Protein AF-A0A1H9I2S8-F1 (afdb_monomer_lite)

Radius of gyration: 14.62 Å; chains: 1; bounding box: 31×44×28 Å

Foldseek 3Di:
DPPPPDDDEDPDPVLDDVVLDLVVLQVVQVVVVVVPDDHQDVDPVSSVVSSVVVSCVRHVPPPVVVVVVD

Structure (mmCIF, N/CA/C/O backbone):
data_AF-A0A1H9I2S8-F1
#
_entry.id   AF-A0A1H9I2S8-F1
#
loop_
_atom_site.group_PDB
_atom_site.id
_atom_site.type_symbol
_atom_site.label_atom_id
_atom_site.label_alt_id
_atom_site.label_comp_id
_atom_site.label_asym_id
_atom_site.label_entity_id
_atom_site.label_seq_id
_atom_site.pdbx_PDB_ins_code
_atom_site.Cartn_x
_atom_site.Cartn_y
_atom_site.Cartn_z
_atom_site.occupancy
_atom_site.B_iso_or_equiv
_atom_site.auth_seq_id
_atom_site.auth_comp_id
_atom_site.auth_asym_id
_atom_site.auth_atom_id
_atom_site.pdbx_PDB_model_num
ATOM 1 N N . MET A 1 1 ? 0.439 -31.310 -6.545 1.00 48.72 1 MET A N 1
ATOM 2 C CA . MET A 1 1 ? 1.300 -30.120 -6.673 1.00 48.72 1 MET A CA 1
ATOM 3 C C . MET A 1 1 ? 0.986 -29.228 -5.492 1.00 48.72 1 MET A C 1
ATOM 5 O O . MET A 1 1 ? -0.179 -29.156 -5.130 1.00 48.72 1 MET A O 1
ATOM 9 N N . ASP A 1 2 ? 1.989 -28.644 -4.842 1.00 59.78 2 ASP A N 1
ATOM 10 C CA . ASP A 1 2 ? 1.747 -27.621 -3.820 1.00 59.78 2 ASP A CA 1
ATOM 11 C C . ASP A 1 2 ? 1.315 -26.350 -4.572 1.00 59.78 2 ASP A C 1
ATOM 13 O O . ASP A 1 2 ? 2.142 -25.559 -5.015 1.00 59.78 2 ASP A O 1
ATOM 17 N N . GLU A 1 3 ? 0.020 -26.254 -4.880 1.00 65.94 3 GLU A N 1
ATOM 18 C CA . GLU A 1 3 ? -0.577 -25.256 -5.780 1.00 65.94 3 GLU A CA 1
ATOM 19 C C . GLU A 1 3 ? -0.809 -23.933 -5.038 1.00 65.94 3 GLU A C 1
ATOM 21 O O . GLU A 1 3 ? -1.876 -23.323 -5.082 1.00 65.94 3 GLU A O 1
ATOM 26 N N . ARG A 1 4 ? 0.194 -23.496 -4.273 1.00 63.53 4 ARG A N 1
ATOM 27 C CA . ARG A 1 4 ? 0.130 -22.202 -3.602 1.00 63.53 4 ARG A CA 1
ATOM 28 C C . ARG A 1 4 ? 0.261 -21.129 -4.666 1.00 63.53 4 ARG A C 1
ATOM 30 O O . ARG A 1 4 ? 1.300 -21.015 -5.311 1.00 63.53 4 ARG A O 1
ATOM 37 N N . SER A 1 5 ? -0.755 -20.279 -4.779 1.00 66.88 5 SER A N 1
ATOM 38 C CA . SER A 1 5 ? -0.693 -19.069 -5.608 1.00 66.88 5 SER A CA 1
ATOM 39 C C . SER A 1 5 ? 0.392 -18.080 -5.143 1.00 66.88 5 SER A C 1
ATOM 41 O O . SER A 1 5 ? 0.672 -17.109 -5.837 1.00 66.88 5 SER A O 1
ATOM 43 N N . TYR A 1 6 ? 0.999 -18.323 -3.975 1.00 59.16 6 TYR A N 1
ATOM 44 C CA . TYR A 1 6 ? 2.053 -17.525 -3.355 1.00 59.16 6 TYR A CA 1
ATOM 45 C C . TYR A 1 6 ? 3.168 -18.469 -2.883 1.00 59.16 6 TYR A C 1
ATOM 47 O O . TYR A 1 6 ? 2.935 -19.325 -2.027 1.00 59.16 6 TYR A O 1
ATOM 55 N N . PRO A 1 7 ? 4.375 -18.335 -3.455 1.00 64.19 7 PRO A N 1
ATOM 56 C CA . PRO A 1 7 ? 5.270 -17.284 -2.971 1.00 64.19 7 PRO A CA 1
ATOM 57 C C . PRO A 1 7 ? 5.658 -16.281 -4.068 1.00 64.19 7 PRO A C 1
ATOM 59 O O . PRO A 1 7 ? 6.310 -16.643 -5.050 1.00 64.19 7 PRO A O 1
ATOM 62 N N . ILE A 1 8 ? 5.283 -15.005 -3.893 1.00 71.69 8 ILE A N 1
ATOM 63 C CA . ILE A 1 8 ? 5.733 -13.937 -4.795 1.00 71.69 8 ILE A CA 1
ATOM 64 C C . ILE A 1 8 ? 7.221 -13.692 -4.545 1.00 71.69 8 ILE A C 1
ATOM 66 O O . ILE A 1 8 ? 7.621 -13.268 -3.466 1.00 71.69 8 ILE A O 1
ATOM 70 N N . LYS A 1 9 ? 8.038 -13.949 -5.565 1.00 71.31 9 LYS A N 1
ATOM 71 C CA . LYS A 1 9 ? 9.445 -13.551 -5.579 1.00 71.31 9 LYS A CA 1
ATOM 72 C C . LYS A 1 9 ? 9.551 -12.091 -5.997 1.00 71.31 9 LYS A C 1
ATOM 74 O O . LYS A 1 9 ? 8.783 -11.644 -6.850 1.00 71.31 9 LYS A O 1
ATOM 79 N N . LEU A 1 10 ? 10.512 -11.381 -5.415 1.00 71.19 10 LEU A N 1
ATOM 80 C CA . LEU A 1 10 ? 10.870 -10.052 -5.881 1.00 71.19 10 LEU A CA 1
ATOM 81 C C . LEU A 1 10 ? 11.306 -10.147 -7.350 1.00 71.19 10 LEU A C 1
ATOM 83 O O . LEU A 1 10 ? 12.194 -10.933 -7.682 1.00 71.19 10 LEU A O 1
ATOM 87 N N . THR A 1 11 ? 10.627 -9.402 -8.219 1.00 66.56 11 THR A N 1
ATOM 88 C CA . THR A 1 11 ? 10.862 -9.449 -9.670 1.00 66.56 11 THR A CA 1
ATOM 89 C C . THR A 1 11 ? 12.006 -8.527 -10.093 1.00 66.56 11 THR A C 1
ATOM 91 O O . THR A 1 11 ? 12.633 -8.793 -11.114 1.00 66.56 11 THR A O 1
ATOM 94 N N . ASP A 1 12 ? 12.295 -7.488 -9.300 1.00 69.12 12 ASP A N 1
ATOM 95 C CA . ASP A 1 12 ? 13.310 -6.471 -9.580 1.00 69.12 12 ASP A CA 1
ATOM 96 C C . ASP A 1 12 ? 14.257 -6.282 -8.372 1.00 69.12 12 ASP A C 1
ATOM 98 O O . ASP A 1 12 ? 13.795 -5.928 -7.282 1.00 69.12 12 ASP A O 1
ATOM 102 N N . PRO A 1 13 ? 15.571 -6.528 -8.523 1.00 64.81 13 PRO A N 1
ATOM 103 C CA . PRO A 1 13 ? 16.547 -6.350 -7.44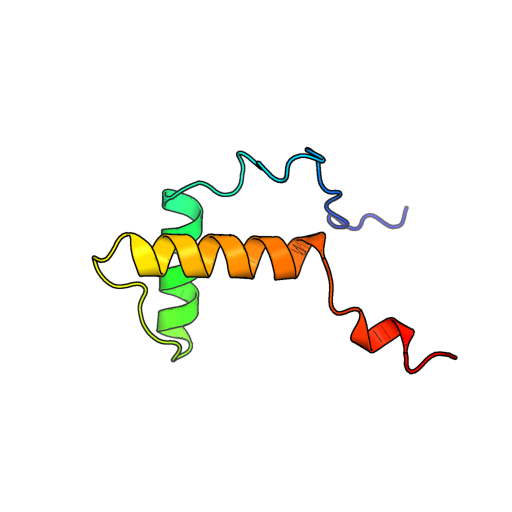9 1.0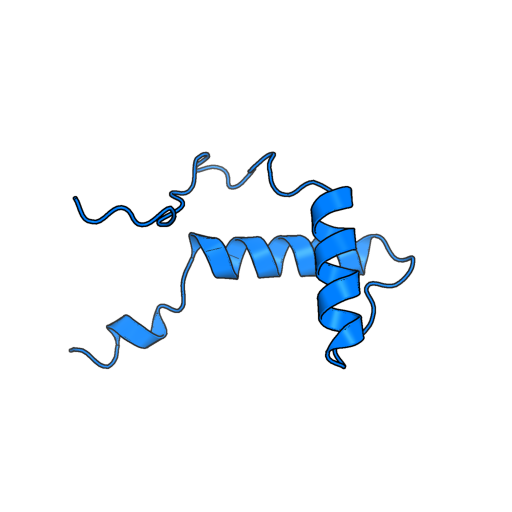0 64.81 13 PRO A CA 1
ATOM 104 C C . PRO A 1 13 ? 16.768 -4.885 -7.034 1.00 64.81 13 PRO A C 1
ATOM 106 O O . PRO A 1 13 ? 17.223 -4.659 -5.913 1.00 64.81 13 PRO A O 1
ATOM 109 N N . ASP A 1 14 ? 16.424 -3.911 -7.881 1.00 69.25 14 ASP A N 1
ATOM 110 C CA . ASP A 1 14 ? 16.509 -2.476 -7.582 1.00 69.25 14 ASP A CA 1
ATOM 111 C C . ASP A 1 14 ? 15.294 -1.977 -6.776 1.00 69.25 14 ASP A C 1
ATOM 113 O O . ASP A 1 14 ? 15.256 -0.835 -6.313 1.00 69.25 14 ASP A O 1
ATOM 117 N N . GLY A 1 15 ? 14.324 -2.862 -6.530 1.00 65.75 15 GLY A N 1
ATOM 118 C CA . GLY A 1 15 ? 13.210 -2.640 -5.615 1.00 65.75 15 GLY A CA 1
ATOM 119 C C . GLY A 1 15 ? 12.025 -1.882 -6.202 1.00 65.75 15 GLY A C 1
ATOM 120 O O . GLY A 1 15 ? 11.149 -1.461 -5.444 1.00 65.75 15 GLY A O 1
ATOM 121 N N . ASP A 1 16 ? 11.972 -1.737 -7.526 1.00 72.25 16 ASP A N 1
ATOM 122 C CA . ASP A 1 16 ? 10.803 -1.215 -8.226 1.00 72.25 16 ASP A CA 1
ATOM 123 C C . ASP A 1 16 ? 9.909 -2.374 -8.693 1.00 72.25 16 ASP A C 1
ATOM 125 O O . ASP A 1 16 ? 10.290 -3.196 -9.522 1.00 72.25 16 ASP A O 1
ATOM 129 N N . ASP A 1 17 ? 8.704 -2.481 -8.133 1.00 83.69 17 ASP A N 1
ATOM 130 C CA . ASP A 1 17 ? 7.724 -3.473 -8.570 1.00 83.69 17 ASP A CA 1
ATOM 131 C C . ASP A 1 17 ? 6.468 -2.765 -9.086 1.00 83.69 17 ASP A C 1
ATOM 133 O O . ASP A 1 17 ? 5.715 -2.190 -8.289 1.00 83.69 17 ASP A O 1
ATOM 137 N N . PRO A 1 18 ? 6.170 -2.858 -10.397 1.00 85.50 18 PRO A N 1
ATOM 138 C CA . PRO A 1 18 ? 5.081 -2.110 -11.018 1.00 85.50 18 PRO A CA 1
ATOM 139 C C . PRO A 1 18 ? 3.694 -2.526 -10.514 1.00 85.50 18 PRO A C 1
ATOM 141 O O . PRO A 1 18 ? 2.710 -1.845 -10.798 1.00 85.50 18 PRO A O 1
ATOM 144 N N . ARG A 1 19 ? 3.579 -3.626 -9.756 1.00 86.38 19 ARG A N 1
ATOM 145 C CA . ARG A 1 19 ? 2.327 -4.019 -9.095 1.00 86.38 19 ARG A CA 1
ATOM 146 C C . ARG A 1 19 ? 1.954 -3.076 -7.951 1.00 86.38 19 ARG A C 1
ATOM 148 O O . ARG A 1 19 ? 0.771 -2.954 -7.639 1.00 86.38 19 ARG A O 1
ATOM 155 N N . PHE A 1 20 ? 2.920 -2.369 -7.361 1.00 88.12 20 PHE A N 1
ATOM 156 C CA . PHE A 1 20 ? 2.705 -1.381 -6.299 1.00 88.12 20 PHE A CA 1
ATOM 157 C C . PHE A 1 20 ? 2.254 -0.034 -6.871 1.00 88.12 20 PHE A C 1
ATOM 159 O O . PHE A 1 20 ? 2.880 1.005 -6.674 1.00 88.12 20 PHE A O 1
ATOM 166 N N . THR A 1 21 ? 1.146 -0.056 -7.604 1.00 90.94 21 THR A N 1
ATOM 167 C CA . THR A 1 21 ? 0.549 1.154 -8.173 1.00 90.94 21 THR A CA 1
ATOM 168 C C . THR A 1 21 ? -0.094 2.021 -7.088 1.00 90.94 21 THR A C 1
ATOM 170 O O . THR A 1 21 ? -0.532 1.520 -6.052 1.00 90.94 21 THR A O 1
ATOM 173 N N . PHE A 1 22 ? -0.236 3.324 -7.352 1.00 89.12 22 PHE A N 1
ATOM 174 C CA . PHE A 1 22 ? -0.973 4.232 -6.463 1.00 89.12 22 PHE A CA 1
ATOM 175 C C . PHE A 1 22 ? -2.406 3.742 -6.182 1.00 89.12 22 PHE A C 1
ATOM 177 O O . PHE A 1 22 ? -2.846 3.769 -5.036 1.00 89.12 22 PHE A O 1
ATOM 184 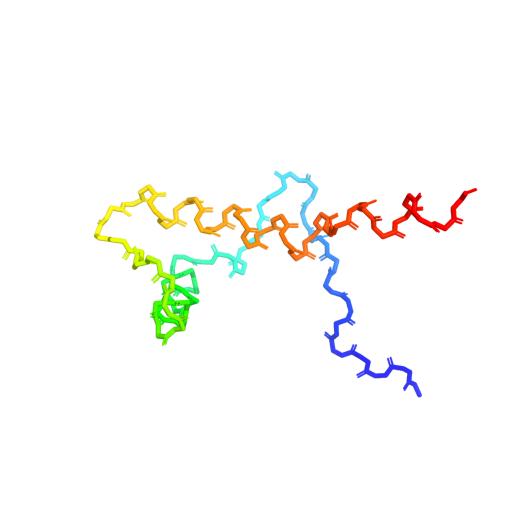N N . GLY A 1 23 ? -3.113 3.253 -7.211 1.00 90.88 23 GLY A N 1
ATOM 185 C CA . GLY A 1 23 ? -4.475 2.726 -7.070 1.00 90.88 23 GLY A CA 1
ATOM 186 C C . GLY A 1 23 ? -4.538 1.511 -6.145 1.00 90.88 23 GLY A C 1
ATOM 187 O O . GLY A 1 23 ? -5.357 1.483 -5.234 1.00 90.88 23 GLY A O 1
ATOM 188 N N . PHE A 1 24 ? -3.608 0.566 -6.305 1.00 92.50 24 PHE A N 1
ATOM 189 C CA . PHE A 1 24 ? -3.499 -0.590 -5.413 1.00 92.50 24 PHE A CA 1
ATOM 190 C C . PHE A 1 24 ? -3.254 -0.172 -3.955 1.00 92.50 24 PHE A C 1
ATOM 192 O O . PHE A 1 24 ? -3.922 -0.651 -3.041 1.00 92.50 24 PHE A O 1
ATOM 199 N N . VAL A 1 25 ? -2.322 0.755 -3.726 1.00 92.94 25 VAL A N 1
ATOM 200 C CA . VAL A 1 25 ? -2.012 1.256 -2.378 1.00 92.94 25 VAL A CA 1
ATOM 201 C C . VAL A 1 25 ? -3.224 1.953 -1.754 1.00 92.94 25 VAL A C 1
ATOM 203 O O . VAL A 1 25 ? -3.502 1.748 -0.573 1.00 92.94 25 VAL A O 1
ATOM 206 N N . HIS A 1 26 ? -3.973 2.727 -2.542 1.00 92.44 26 HIS A N 1
ATOM 207 C CA . HIS A 1 26 ? -5.210 3.368 -2.099 1.00 92.44 26 HIS A CA 1
ATOM 208 C C . HIS A 1 26 ? -6.269 2.333 -1.682 1.00 92.44 26 HIS A C 1
ATOM 210 O O . HIS A 1 26 ? -6.814 2.426 -0.584 1.00 92.44 26 HIS A O 1
ATOM 216 N N . GLU A 1 27 ? -6.515 1.306 -2.500 1.00 94.25 27 GLU A N 1
ATOM 217 C CA . GLU A 1 27 ? -7.473 0.229 -2.197 1.00 94.25 27 GLU A CA 1
ATOM 218 C C . GLU A 1 27 ? -7.106 -0.537 -0.917 1.00 94.25 27 GLU A C 1
ATOM 220 O O . GLU A 1 27 ? -7.960 -0.783 -0.061 1.00 94.25 27 GLU A O 1
ATOM 225 N N . VAL A 1 28 ? -5.826 -0.876 -0.737 1.00 94.88 28 VAL A N 1
ATOM 226 C CA . VAL A 1 28 ? -5.350 -1.504 0.506 1.00 94.88 28 VAL A CA 1
ATOM 227 C C . VAL A 1 28 ? -5.547 -0.564 1.695 1.00 94.88 28 VAL A C 1
ATOM 229 O O . VAL A 1 28 ? -5.987 -0.991 2.763 1.00 94.88 28 VAL A O 1
ATOM 232 N N . GLY A 1 29 ? -5.279 0.725 1.503 1.00 94.00 29 GLY A N 1
ATOM 233 C CA . GLY A 1 29 ? -5.543 1.779 2.471 1.00 94.00 29 GLY A CA 1
ATOM 234 C C . GLY A 1 29 ? -6.990 1.825 2.956 1.00 94.00 29 GLY A C 1
ATOM 235 O O . GLY A 1 29 ? -7.246 1.878 4.162 1.00 94.00 29 GLY A O 1
ATOM 236 N N . GLU A 1 30 ? -7.950 1.751 2.035 1.00 94.12 30 GLU A N 1
ATOM 237 C CA . GLU A 1 30 ? -9.375 1.692 2.370 1.00 94.12 30 GLU A CA 1
ATOM 238 C C . GLU A 1 30 ? -9.724 0.448 3.195 1.00 94.12 30 GLU A C 1
ATOM 240 O O . GLU A 1 30 ? -10.505 0.535 4.146 1.00 94.12 30 GLU A O 1
ATOM 245 N N . VAL A 1 31 ? -9.140 -0.710 2.868 1.00 96.31 31 VAL A N 1
ATOM 246 C CA . VAL A 1 31 ? -9.324 -1.945 3.647 1.00 96.31 31 VAL A CA 1
ATOM 247 C C . VAL A 1 31 ? -8.772 -1.778 5.061 1.00 96.31 31 VAL A C 1
ATOM 249 O O . VAL A 1 31 ? -9.486 -2.043 6.026 1.00 96.31 31 VAL A O 1
ATOM 252 N N . LEU A 1 32 ? -7.540 -1.286 5.209 1.00 94.25 32 LEU A N 1
ATOM 253 C CA . LEU A 1 32 ? -6.929 -1.050 6.519 1.00 94.25 32 LEU A CA 1
ATOM 254 C C . LEU A 1 32 ? -7.770 -0.081 7.361 1.00 94.25 32 LEU A C 1
ATOM 256 O O . LEU A 1 32 ? -8.050 -0.351 8.530 1.00 94.25 32 LEU A O 1
ATOM 260 N N . THR A 1 33 ? -8.264 0.994 6.747 1.00 94.75 33 THR A N 1
ATOM 261 C CA . THR A 1 33 ? -9.134 1.978 7.407 1.00 94.75 33 THR A CA 1
ATOM 262 C C . THR A 1 33 ? -10.411 1.332 7.945 1.00 94.75 33 THR A C 1
ATOM 264 O O . THR A 1 33 ? -10.798 1.574 9.089 1.00 94.75 33 THR A O 1
ATOM 267 N N . LYS A 1 34 ? -11.044 0.443 7.165 1.00 96.75 34 LYS A N 1
ATOM 268 C CA . LYS A 1 34 ? -12.235 -0.314 7.600 1.00 96.75 34 LYS A CA 1
ATOM 269 C C . LYS A 1 34 ? -11.963 -1.211 8.809 1.00 96.75 34 LYS A C 1
ATOM 271 O O . LYS A 1 34 ? -12.890 -1.512 9.557 1.00 96.75 34 LYS A O 1
ATOM 276 N N . HIS A 1 35 ? -10.713 -1.611 9.020 1.00 96.62 35 HIS A N 1
ATOM 277 C CA . HIS A 1 35 ? -10.284 -2.413 10.164 1.00 96.62 35 HIS A CA 1
ATOM 278 C C . HIS A 1 35 ? -9.716 -1.581 11.328 1.00 96.62 35 HIS A C 1
ATOM 280 O O . HIS A 1 35 ? -9.175 -2.150 12.274 1.00 96.62 35 HIS A O 1
ATOM 286 N N . GLY A 1 36 ? -9.876 -0.252 11.302 1.00 94.81 36 GLY A N 1
ATOM 287 C CA . GLY A 1 36 ? -9.511 0.637 12.409 1.00 94.81 36 GLY A CA 1
ATOM 288 C C . GLY A 1 36 ? -8.081 1.173 12.361 1.00 94.81 36 GLY A C 1
ATOM 289 O O . GLY A 1 36 ? -7.644 1.813 13.317 1.00 94.81 36 GLY A O 1
ATOM 290 N N . PHE A 1 37 ? -7.353 0.946 11.266 1.00 92.12 37 PHE A N 1
ATOM 291 C CA . PHE A 1 37 ? -6.089 1.640 11.029 1.00 92.12 37 PHE A CA 1
ATOM 292 C C . PHE A 1 37 ? -6.339 3.097 10.608 1.00 92.12 37 PHE A C 1
ATOM 294 O O . PHE A 1 37 ? -7.424 3.423 10.116 1.00 92.12 37 PHE A O 1
ATOM 301 N N . PRO A 1 38 ? -5.346 3.989 10.776 1.00 89.25 38 PRO A N 1
ATOM 302 C CA . PRO A 1 38 ? -5.423 5.337 10.233 1.00 89.25 38 PRO A CA 1
ATOM 303 C C . PRO A 1 38 ? -5.680 5.318 8.725 1.00 89.25 38 PRO A C 1
ATOM 305 O O . PRO A 1 38 ? -5.118 4.496 8.000 1.00 89.25 38 PRO A O 1
ATOM 308 N N . GLY A 1 39 ? -6.512 6.250 8.261 1.00 85.12 39 GLY A N 1
ATOM 309 C CA . GLY A 1 39 ? -6.733 6.445 6.836 1.00 85.12 39 GLY A CA 1
ATOM 310 C C . GLY A 1 39 ? -5.470 6.921 6.135 1.00 85.12 39 GLY A C 1
ATOM 311 O O . GLY A 1 39 ? -4.717 7.728 6.680 1.00 85.12 39 GLY A O 1
ATOM 312 N N . VAL A 1 40 ? -5.270 6.453 4.906 1.00 81.88 40 VAL A N 1
ATOM 313 C CA . VAL A 1 40 ? -4.295 7.058 3.996 1.00 81.88 40 VAL A CA 1
ATOM 314 C C . VAL A 1 40 ? -4.892 8.407 3.610 1.00 81.88 40 VAL A C 1
ATOM 316 O O . VAL A 1 40 ? -5.902 8.466 2.910 1.00 81.88 40 VAL A O 1
ATOM 319 N N . GLY A 1 41 ? -4.385 9.493 4.195 1.00 72.44 41 GLY A N 1
ATOM 320 C CA . GLY A 1 41 ? -4.954 10.818 3.985 1.00 72.44 41 GLY A CA 1
ATOM 321 C C . GLY A 1 41 ? -4.819 11.267 2.529 1.00 72.44 41 GLY A C 1
ATOM 322 O O . GLY A 1 41 ? -4.194 10.613 1.701 1.00 72.44 41 GLY A O 1
ATOM 323 N N . GLN A 1 42 ? -5.302 12.471 2.215 1.00 71.62 42 GLN A N 1
ATOM 324 C CA . GLN A 1 42 ? -5.073 13.106 0.901 1.00 71.62 42 GLN A CA 1
ATOM 325 C C . GLN A 1 42 ? -3.581 13.428 0.636 1.00 71.62 42 GLN A C 1
ATOM 327 O O . GLN A 1 42 ? -3.221 13.971 -0.407 1.00 71.62 42 GLN A O 1
ATOM 332 N N . SER A 1 43 ? -2.700 13.136 1.596 1.00 81.00 43 SER A N 1
ATOM 333 C CA . SER A 1 43 ? -1.262 13.330 1.490 1.00 81.00 43 SER A CA 1
ATOM 334 C C . SER A 1 43 ? -0.624 12.209 0.670 1.00 81.00 43 SER A C 1
ATOM 336 O O . SER A 1 43 ? -0.768 11.021 0.964 1.00 81.00 43 SER A O 1
ATOM 338 N N . TRP A 1 44 ? 0.179 12.596 -0.321 1.00 84.69 44 TRP A N 1
ATOM 339 C CA . TRP A 1 44 ? 1.012 11.670 -1.094 1.00 84.69 44 TRP A CA 1
ATOM 340 C C . TRP A 1 44 ? 2.015 10.902 -0.217 1.00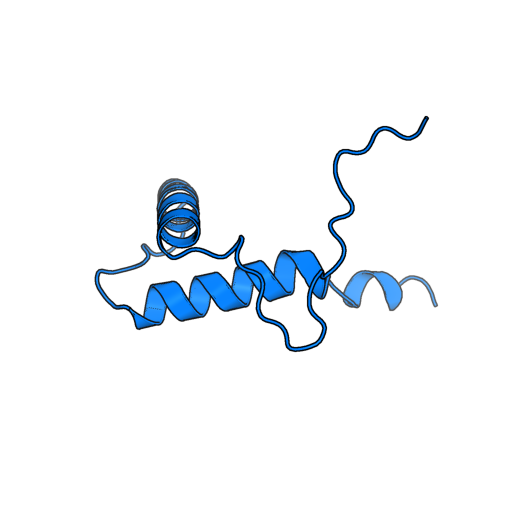 84.69 44 TRP A C 1
ATOM 342 O O . TRP A 1 44 ? 2.432 9.803 -0.575 1.00 84.69 44 TRP A O 1
ATOM 352 N N . ARG A 1 45 ? 2.395 11.464 0.941 1.00 89.25 45 ARG A N 1
ATOM 353 C CA . ARG A 1 45 ? 3.347 10.832 1.863 1.00 89.25 45 ARG A CA 1
ATOM 354 C C . ARG A 1 45 ? 2.774 9.573 2.498 1.00 89.25 45 ARG A C 1
ATOM 356 O O . ARG A 1 45 ? 3.473 8.573 2.557 1.00 89.25 45 ARG A O 1
ATOM 363 N N . ASP A 1 46 ? 1.506 9.601 2.900 1.00 88.56 46 ASP A N 1
ATOM 364 C CA . ASP A 1 46 ? 0.862 8.456 3.556 1.00 88.56 46 ASP A CA 1
ATOM 365 C C . ASP A 1 46 ? 0.771 7.265 2.591 1.00 88.56 46 ASP A C 1
ATOM 367 O O . ASP A 1 46 ? 0.991 6.117 2.975 1.00 88.56 46 ASP A O 1
ATOM 371 N N . HIS A 1 47 ? 0.531 7.554 1.309 1.00 90.94 47 HIS A N 1
ATOM 372 C CA . HIS A 1 47 ? 0.532 6.556 0.246 1.00 90.94 47 HIS A CA 1
ATOM 373 C C . HIS A 1 47 ? 1.927 5.955 0.047 1.00 90.94 47 HIS A C 1
ATOM 375 O O . HIS A 1 47 ? 2.064 4.737 -0.012 1.00 90.94 47 HIS A O 1
ATOM 381 N N . LEU A 1 48 ? 2.974 6.782 -0.002 1.00 91.19 48 LEU A N 1
ATOM 382 C CA . LEU A 1 48 ? 4.342 6.290 -0.163 1.00 91.19 48 LEU A CA 1
ATOM 383 C C . LEU A 1 48 ? 4.802 5.435 1.032 1.00 91.19 48 LEU A C 1
ATOM 385 O O . LEU A 1 48 ? 5.468 4.416 0.844 1.00 91.19 48 LEU A O 1
ATOM 389 N N . GLU A 1 49 ? 4.448 5.826 2.256 1.00 91.75 49 GLU A N 1
ATOM 390 C CA . GLU A 1 49 ? 4.751 5.048 3.464 1.00 91.75 49 GLU A CA 1
ATOM 391 C C . GLU A 1 49 ? 4.036 3.690 3.444 1.00 91.75 49 GLU A C 1
ATOM 393 O O . GLU A 1 49 ? 4.664 2.652 3.675 1.00 91.75 49 GLU A O 1
ATOM 398 N N . LEU A 1 50 ? 2.746 3.669 3.087 1.00 92.94 50 LEU A N 1
ATOM 399 C CA . LEU A 1 50 ? 1.989 2.425 2.958 1.00 92.94 50 LEU A CA 1
ATOM 400 C C . LEU A 1 50 ? 2.558 1.528 1.849 1.00 92.94 50 LEU A C 1
ATOM 402 O O . LEU A 1 50 ? 2.728 0.327 2.061 1.00 92.94 50 LEU A O 1
ATOM 406 N N . GLN A 1 51 ? 2.917 2.098 0.697 1.00 92.19 51 GLN A N 1
ATOM 407 C CA . GLN A 1 51 ? 3.553 1.376 -0.406 1.00 92.19 51 GLN A CA 1
ATOM 408 C C . GLN A 1 51 ? 4.836 0.670 0.051 1.00 92.19 51 GLN A C 1
ATOM 410 O O . GLN A 1 51 ? 4.997 -0.533 -0.160 1.00 92.19 51 GLN A O 1
ATOM 415 N N . GLN A 1 52 ? 5.728 1.396 0.729 1.00 90.12 52 GLN A N 1
ATOM 416 C CA . GLN A 1 52 ? 6.977 0.838 1.245 1.00 90.12 52 GLN A CA 1
ATOM 417 C C . GLN A 1 52 ? 6.747 -0.223 2.328 1.00 90.12 52 GLN A C 1
ATOM 419 O O . GLN A 1 52 ? 7.470 -1.222 2.377 1.00 90.12 52 GLN A O 1
ATOM 424 N N . ALA A 1 53 ? 5.763 -0.026 3.209 1.00 90.56 53 ALA A N 1
ATOM 425 C CA . ALA A 1 53 ? 5.417 -0.996 4.242 1.00 90.56 53 ALA A CA 1
ATOM 426 C C . ALA A 1 53 ? 4.908 -2.312 3.633 1.00 90.56 53 ALA A C 1
ATOM 428 O O . ALA A 1 53 ? 5.372 -3.385 4.021 1.00 90.56 53 ALA A O 1
ATOM 429 N N . LEU A 1 54 ? 4.018 -2.234 2.639 1.00 90.31 54 LEU A N 1
ATOM 430 C CA . LEU A 1 54 ? 3.505 -3.401 1.918 1.00 90.31 54 LEU A CA 1
ATOM 431 C C . LEU A 1 54 ? 4.616 -4.128 1.156 1.00 90.31 54 LEU A C 1
ATOM 433 O O . LEU A 1 54 ? 4.688 -5.355 1.208 1.00 90.31 54 LEU A O 1
ATOM 437 N N . TYR A 1 55 ? 5.512 -3.384 0.500 1.00 88.00 55 TYR A N 1
ATOM 438 C CA . TYR A 1 55 ? 6.660 -3.957 -0.201 1.00 88.00 55 TYR A CA 1
ATOM 439 C C . TYR A 1 55 ? 7.537 -4.769 0.759 1.00 88.00 55 TYR A C 1
ATOM 441 O O . TYR A 1 55 ? 7.840 -5.937 0.506 1.00 88.00 55 TYR A O 1
ATOM 449 N N . ARG A 1 56 ? 7.889 -4.182 1.912 1.00 85.12 56 ARG A N 1
ATOM 450 C CA . ARG A 1 56 ? 8.675 -4.869 2.946 1.00 85.12 56 ARG A CA 1
ATOM 451 C C . ARG A 1 56 ? 7.941 -6.089 3.503 1.00 85.12 56 ARG A C 1
ATOM 453 O O . ARG A 1 56 ? 8.557 -7.139 3.652 1.00 85.12 56 ARG A O 1
ATOM 460 N N . P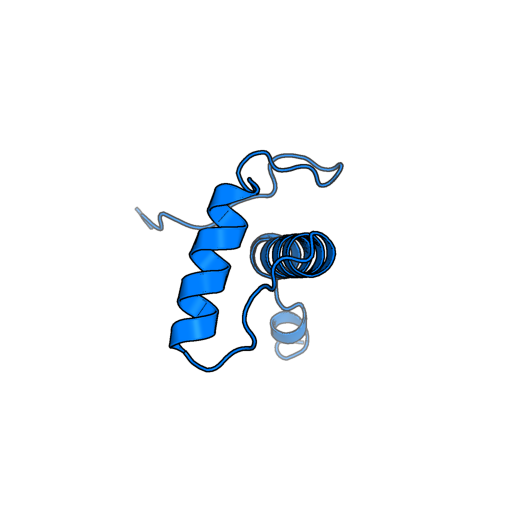HE A 1 57 ? 6.641 -5.975 3.770 1.00 86.31 57 PHE A N 1
ATOM 461 C CA . PHE A 1 57 ? 5.830 -7.082 4.280 1.00 86.31 57 PHE A CA 1
ATOM 462 C C . PHE A 1 57 ? 5.807 -8.282 3.321 1.00 86.31 57 PHE A C 1
ATOM 464 O O . PHE A 1 57 ? 5.970 -9.416 3.763 1.00 86.31 57 PHE A O 1
ATOM 471 N N . ILE A 1 58 ? 5.642 -8.032 2.018 1.00 84.19 58 ILE A N 1
ATOM 472 C CA . ILE A 1 58 ? 5.517 -9.084 1.001 1.00 84.19 58 ILE A CA 1
ATOM 473 C C . ILE A 1 58 ? 6.875 -9.707 0.653 1.00 84.19 58 ILE A C 1
ATOM 475 O O . ILE A 1 58 ? 6.955 -10.927 0.517 1.00 84.19 58 ILE A O 1
ATOM 479 N N . TYR A 1 59 ? 7.933 -8.900 0.504 1.00 81.31 59 TYR A N 1
ATOM 480 C CA . TYR A 1 59 ? 9.215 -9.383 -0.029 1.00 81.31 59 TYR A CA 1
ATOM 481 C C . TYR A 1 59 ? 10.300 -9.625 0.998 1.00 81.31 59 TYR A C 1
ATOM 483 O O . TYR A 1 59 ? 11.105 -10.536 0.822 1.00 81.31 59 TYR A O 1
ATOM 491 N N . VAL A 1 60 ? 10.371 -8.794 2.034 1.00 78.19 60 VAL A N 1
ATOM 492 C CA . VAL A 1 60 ? 11.465 -8.884 3.007 1.00 78.19 60 VAL A CA 1
ATOM 493 C C . VAL A 1 60 ? 11.139 -9.936 4.066 1.00 78.19 60 VAL A C 1
ATOM 495 O O . VAL A 1 60 ? 12.058 -10.558 4.594 1.00 78.19 60 VAL A O 1
ATOM 498 N N . GLY A 1 61 ? 9.847 -10.205 4.305 1.00 67.00 61 GLY A N 1
ATOM 499 C CA . GLY A 1 61 ? 9.389 -11.170 5.300 1.00 67.00 61 GLY A CA 1
ATOM 500 C C . GLY A 1 61 ? 9.827 -10.789 6.720 1.00 67.00 61 GLY A C 1
ATOM 501 O O . GLY A 1 61 ? 10.728 -9.979 6.941 1.00 67.00 61 GLY A O 1
ATOM 502 N N . ASP A 1 62 ? 9.178 -11.357 7.734 1.00 53.97 62 ASP A N 1
ATOM 503 C CA . ASP A 1 62 ? 9.664 -11.202 9.104 1.00 53.97 62 ASP A CA 1
ATOM 504 C C . ASP A 1 62 ? 10.855 -12.148 9.322 1.00 53.97 62 ASP A C 1
ATOM 506 O O . ASP A 1 62 ? 10.684 -13.343 9.583 1.00 53.97 62 ASP A O 1
ATOM 510 N N . THR A 1 63 ? 12.076 -11.611 9.260 1.00 52.72 63 THR A N 1
ATOM 511 C CA . THR A 1 63 ? 13.315 -12.319 9.643 1.00 52.72 63 THR A CA 1
ATOM 512 C C . THR A 1 63 ? 13.287 -12.801 11.104 1.00 52.72 63 THR A C 1
ATOM 514 O O . THR A 1 63 ? 14.167 -13.542 11.541 1.00 52.72 63 THR A O 1
ATOM 517 N N . ARG A 1 64 ? 12.272 -12.427 11.897 1.00 51.28 64 ARG A N 1
ATOM 518 C CA . ARG A 1 64 ? 12.060 -12.928 13.262 1.00 51.28 64 ARG A CA 1
ATOM 519 C C . ARG A 1 64 ? 11.676 -14.407 13.323 1.00 51.28 64 ARG A C 1
ATOM 521 O O . ARG A 1 64 ? 11.943 -15.030 14.347 1.00 51.28 64 ARG A O 1
ATOM 528 N N . THR A 1 65 ? 11.124 -14.991 12.258 1.00 47.75 65 THR A N 1
ATOM 529 C CA . THR A 1 65 ? 10.776 -16.428 12.253 1.00 47.75 65 THR A CA 1
ATOM 530 C C . THR A 1 65 ? 12.015 -17.324 12.123 1.00 47.75 65 THR A C 1
ATOM 532 O O . THR A 1 65 ? 12.000 -18.460 12.583 1.00 47.75 65 THR A O 1
ATOM 535 N N . GLU A 1 66 ? 13.124 -16.810 11.581 1.00 46.81 66 GLU A N 1
ATOM 536 C CA . GLU A 1 66 ? 14.375 -17.574 11.436 1.00 46.81 66 GLU A CA 1
ATOM 537 C C . GLU A 1 66 ? 15.202 -17.609 12.733 1.00 46.81 66 GLU A C 1
ATOM 539 O O . GLU A 1 66 ? 15.891 -18.587 13.005 1.00 46.81 66 GLU A O 1
ATOM 544 N N . ARG A 1 67 ? 15.089 -16.584 13.592 1.00 47.16 67 ARG A N 1
ATOM 545 C CA . ARG A 1 67 ? 15.849 -16.496 14.858 1.00 47.16 67 ARG A CA 1
ATOM 546 C C . ARG A 1 67 ? 15.306 -17.338 16.013 1.00 47.16 67 ARG A C 1
ATOM 548 O O . ARG A 1 67 ? 15.977 -17.435 17.032 1.00 47.16 67 ARG A O 1
ATOM 555 N N . LEU A 1 68 ? 14.116 -17.921 15.882 1.00 51.12 68 LEU A N 1
ATOM 556 C CA . LEU A 1 68 ? 13.556 -18.852 16.874 1.00 51.12 68 LEU A CA 1
ATOM 557 C C . LEU A 1 68 ? 13.779 -20.327 16.492 1.00 51.12 68 LEU A C 1
ATOM 559 O O . LEU A 1 68 ? 13.348 -21.215 17.222 1.00 51.12 68 LEU A O 1
ATOM 563 N N . ALA A 1 69 ? 14.445 -20.582 15.361 1.00 51.81 69 ALA A N 1
ATOM 564 C CA . ALA A 1 69 ? 14.743 -21.915 14.841 1.00 51.81 69 ALA A CA 1
ATOM 565 C C . ALA A 1 69 ? 16.253 -22.252 14.837 1.00 51.81 69 ALA A C 1
ATOM 567 O O . ALA A 1 69 ? 16.663 -23.205 14.175 1.00 51.81 69 ALA A O 1
ATOM 568 N N . SER A 1 70 ? 17.085 -21.486 15.554 1.00 42.72 70 SER A N 1
ATOM 569 C CA . SER A 1 70 ? 18.517 -21.751 15.805 1.00 42.72 70 SER A CA 1
ATOM 570 C C . SER A 1 70 ? 18.812 -21.686 17.296 1.00 42.72 70 SER A C 1
ATOM 572 O O . SER A 1 70 ? 19.711 -22.434 17.734 1.00 42.72 70 SER A O 1
#

Organism: NCBI:txid65499

pLDDT: mean 78.21, std 15.7, range [42.72, 96.75]

Sequence (70 aa):
MDERSYPIKLTDPDGDDPRFTFGFVHEVGEVLTKHGFP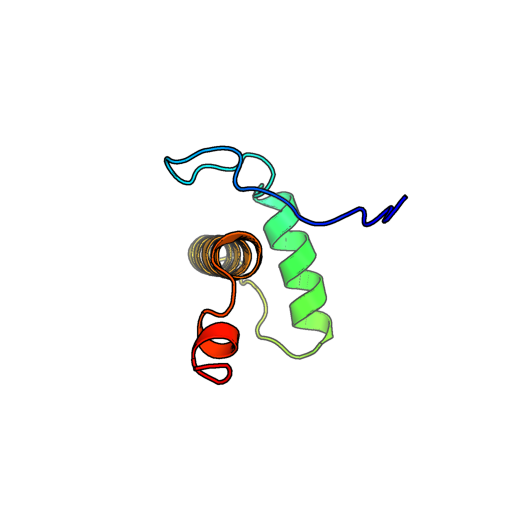GVGQSWRDHLELQQALYRFIYVGDTRTERLAS

Secondary structure (DSSP, 8-state):
----S--PPPS-TTS--TTS-HHHHHHHHHHHHHTTPPP--S-HHHHHHHHHHHHIIIII--GGGTTT--